Protein AF-A0A0S7ZRV9-F1 (afdb_monomer_lite)

pLDDT: mean 74.48, std 24.75, range [33.88, 98.19]

Structure (mmCIF, N/CA/C/O backbone):
data_AF-A0A0S7ZRV9-F1
#
_entry.id   AF-A0A0S7ZRV9-F1
#
loop_
_atom_site.group_PDB
_atom_site.id
_atom_site.type_symbol
_atom_site.label_atom_id
_atom_site.label_alt_id
_atom_site.label_comp_id
_atom_site.label_asym_id
_atom_site.label_entity_id
_atom_site.label_seq_id
_atom_site.pdbx_PDB_ins_code
_atom_site.Cartn_x
_atom_site.Cartn_y
_atom_site.Cartn_z
_atom_site.occupancy
_atom_site.B_iso_or_equiv
_atom_site.auth_seq_id
_atom_site.auth_comp_id
_atom_site.auth_asym_id
_atom_site.auth_atom_id
_atom_site.pdbx_PDB_model_num
ATOM 1 N N . MET A 1 1 ? -20.186 42.955 -4.703 1.00 52.03 1 MET A N 1
ATOM 2 C CA . MET A 1 1 ? -19.233 43.437 -5.734 1.00 52.03 1 MET A CA 1
ATOM 3 C C . MET A 1 1 ? -17.751 43.388 -5.324 1.00 52.03 1 MET A C 1
ATOM 5 O O . MET A 1 1 ? -16.922 43.747 -6.143 1.00 52.03 1 MET A O 1
ATOM 9 N N . LYS A 1 2 ? -17.371 42.916 -4.120 1.00 46.19 2 LYS A N 1
ATOM 10 C CA . LYS A 1 2 ? -15.950 42.789 -3.716 1.00 46.19 2 LYS A CA 1
ATOM 11 C C . LYS A 1 2 ? -15.337 41.399 -3.959 1.00 46.19 2 LYS A C 1
ATOM 13 O O . LYS A 1 2 ? -14.126 41.283 -4.020 1.00 46.19 2 LYS A O 1
ATOM 18 N N . THR A 1 3 ? -16.155 40.363 -4.140 1.00 49.53 3 THR A N 1
ATOM 19 C CA . THR A 1 3 ? -15.703 38.967 -4.288 1.00 49.53 3 THR A CA 1
ATOM 20 C C . THR A 1 3 ? -15.266 38.598 -5.708 1.00 49.53 3 THR A C 1
ATOM 22 O O . THR A 1 3 ? -14.414 37.737 -5.875 1.00 49.53 3 THR A O 1
ATOM 25 N N . ILE A 1 4 ? -15.788 39.277 -6.734 1.00 54.47 4 ILE A N 1
ATOM 26 C CA . ILE A 1 4 ? -15.462 38.981 -8.141 1.00 54.47 4 ILE A CA 1
ATOM 27 C C . ILE A 1 4 ? -14.050 39.478 -8.500 1.00 54.47 4 ILE A C 1
ATOM 29 O O . ILE A 1 4 ? -13.338 38.828 -9.259 1.00 54.47 4 ILE A O 1
ATOM 33 N N . ALA A 1 5 ? -13.604 40.587 -7.899 1.00 52.16 5 ALA A N 1
ATOM 34 C CA . ALA A 1 5 ? -12.278 41.151 -8.154 1.00 52.16 5 ALA A CA 1
ATOM 35 C C . ALA A 1 5 ? -11.137 40.246 -7.647 1.00 52.16 5 ALA A C 1
ATOM 37 O O . ALA A 1 5 ? -10.095 40.154 -8.290 1.00 52.16 5 ALA A O 1
ATOM 38 N N . THR A 1 6 ? -11.339 39.531 -6.536 1.00 54.72 6 THR A N 1
ATOM 39 C CA . THR A 1 6 ? -10.302 38.675 -5.938 1.00 54.72 6 THR A CA 1
ATOM 40 C C . THR A 1 6 ? -10.047 37.406 -6.755 1.00 54.72 6 THR A C 1
ATOM 42 O O . THR A 1 6 ? -8.908 36.958 -6.855 1.00 54.72 6 THR A O 1
ATOM 45 N N . VAL A 1 7 ? -11.081 36.853 -7.399 1.00 56.97 7 VAL A N 1
ATOM 46 C CA . VAL A 1 7 ? -10.963 35.625 -8.209 1.00 56.97 7 VAL A CA 1
ATOM 47 C C . VAL A 1 7 ? -10.154 35.870 -9.490 1.00 56.97 7 VAL A C 1
ATOM 49 O O . VAL A 1 7 ? -9.362 35.022 -9.891 1.00 56.97 7 VAL A O 1
ATOM 52 N N . ILE A 1 8 ? -10.272 37.058 -10.093 1.00 57.50 8 ILE A N 1
ATOM 53 C CA . ILE A 1 8 ? -9.551 37.411 -11.330 1.00 57.50 8 ILE A CA 1
ATOM 54 C C . ILE A 1 8 ? -8.044 37.593 -11.071 1.00 57.50 8 ILE A C 1
ATOM 56 O O . ILE A 1 8 ? -7.219 37.200 -11.898 1.00 57.50 8 ILE A O 1
ATOM 60 N N . ILE A 1 9 ? -7.664 38.126 -9.904 1.00 57.62 9 ILE A N 1
ATOM 61 C CA . ILE A 1 9 ? -6.253 38.347 -9.543 1.00 57.62 9 ILE A CA 1
ATOM 62 C C . ILE A 1 9 ? -5.525 37.015 -9.306 1.00 57.62 9 ILE A C 1
ATOM 64 O O . ILE A 1 9 ? -4.394 36.848 -9.759 1.00 57.62 9 ILE A O 1
ATOM 68 N N . ILE A 1 10 ? -6.182 36.037 -8.671 1.00 57.31 10 ILE A N 1
ATOM 69 C CA . ILE A 1 10 ? -5.584 34.715 -8.419 1.00 57.31 10 ILE A CA 1
ATOM 70 C C . ILE A 1 10 ? -5.408 33.936 -9.732 1.00 57.31 10 ILE A C 1
ATOM 72 O O . ILE A 1 10 ? -4.358 33.336 -9.955 1.00 57.31 10 ILE A O 1
ATOM 76 N N . PHE A 1 11 ? -6.383 34.011 -10.645 1.00 54.19 11 PHE A N 1
ATOM 77 C CA . PHE A 1 11 ? -6.298 33.324 -11.939 1.00 54.19 11 PHE A CA 1
ATOM 78 C C . PHE A 1 11 ? -5.207 33.911 -12.855 1.00 54.19 11 PHE A C 1
ATOM 80 O O . PHE A 1 11 ? -4.589 33.191 -13.636 1.00 54.19 11 PHE A O 1
ATOM 87 N N . SER A 1 12 ? -4.911 35.208 -12.714 1.00 55.19 12 SER A N 1
ATOM 88 C CA . SER A 1 12 ? -3.877 35.892 -13.504 1.00 55.19 12 SER A CA 1
ATOM 89 C C . SER A 1 12 ? -2.450 35.531 -13.065 1.00 55.19 12 SER A C 1
ATOM 91 O O . SER A 1 12 ? -1.543 35.506 -13.894 1.00 55.19 12 SER A O 1
ATOM 93 N N . LEU A 1 13 ? -2.239 35.199 -11.784 1.00 54.47 13 LEU A N 1
ATOM 94 C CA . LEU A 1 13 ? -0.933 34.768 -11.265 1.00 54.47 13 LEU A CA 1
ATOM 95 C C . LEU A 1 13 ? -0.570 33.333 -11.677 1.00 54.47 13 LEU A C 1
ATOM 97 O O . LEU A 1 13 ? 0.609 33.024 -11.843 1.00 54.47 13 LEU A O 1
ATOM 101 N N . PHE A 1 14 ? -1.564 32.470 -11.907 1.00 51.22 14 PHE A N 1
ATOM 102 C CA . PHE A 1 14 ? -1.329 31.075 -12.296 1.00 51.22 14 PHE A CA 1
ATOM 103 C C . PHE A 1 14 ? -0.835 30.930 -13.749 1.00 51.22 14 PHE A C 1
ATOM 105 O O . PHE A 1 14 ? -0.137 29.974 -14.079 1.00 51.22 14 PHE A O 1
ATOM 112 N N . LEU A 1 15 ? -1.123 31.908 -14.617 1.00 54.31 15 LEU A N 1
ATOM 113 C CA . LEU A 1 15 ? -0.713 31.879 -16.028 1.00 54.31 15 LEU A CA 1
ATOM 114 C C . LEU A 1 15 ? 0.761 32.258 -16.268 1.00 54.31 15 LEU A C 1
ATOM 116 O O . LEU A 1 15 ? 1.285 31.981 -17.344 1.00 54.31 15 LEU A O 1
ATOM 120 N N . ILE A 1 16 ? 1.459 32.838 -15.285 1.00 55.16 16 ILE A N 1
ATOM 121 C CA . ILE A 1 16 ? 2.864 33.265 -15.442 1.00 55.16 16 ILE A CA 1
ATOM 122 C C . ILE A 1 16 ? 3.842 32.085 -15.257 1.00 55.16 16 ILE A C 1
ATOM 124 O O . ILE A 1 16 ? 4.953 32.111 -15.784 1.00 55.16 16 ILE A O 1
ATOM 128 N N . PHE A 1 17 ? 3.428 31.001 -14.592 1.00 49.47 17 PHE A N 1
ATOM 129 C CA . PHE A 1 17 ? 4.297 29.843 -14.336 1.00 49.47 17 PHE A CA 1
ATOM 130 C C . PHE A 1 17 ? 4.449 28.868 -15.517 1.00 49.47 17 PHE A C 1
ATOM 132 O O . PHE A 1 17 ? 5.325 28.009 -15.481 1.00 49.47 17 PHE A O 1
ATOM 139 N N . LEU A 1 18 ? 3.667 29.009 -16.593 1.00 51.19 18 LEU A N 1
ATOM 140 C CA . LEU A 1 18 ? 3.705 28.080 -17.735 1.00 51.19 18 LEU A CA 1
ATOM 141 C C . LEU A 1 18 ? 4.692 28.471 -18.857 1.00 51.19 18 LEU A C 1
ATOM 143 O O . LEU A 1 18 ? 4.763 27.773 -19.865 1.00 51.19 18 LEU A O 1
ATOM 147 N N . VAL A 1 19 ? 5.477 29.547 -18.706 1.00 52.06 19 VAL A N 1
ATOM 148 C CA . VAL A 1 19 ? 6.325 30.096 -19.795 1.00 52.06 19 VAL A CA 1
ATOM 149 C C . VAL A 1 19 ? 7.838 29.882 -19.596 1.00 52.06 19 VAL A C 1
ATOM 151 O O . VAL A 1 19 ? 8.633 30.394 -20.376 1.00 52.06 19 VAL A O 1
ATOM 154 N N . SER A 1 20 ? 8.295 29.075 -18.630 1.00 48.84 20 SER A N 1
ATOM 155 C CA . SER A 1 20 ? 9.747 28.886 -18.422 1.00 48.84 20 SER A CA 1
ATOM 156 C C . SER A 1 20 ? 10.197 27.426 -18.360 1.00 48.84 20 SER A C 1
ATOM 158 O O . SER A 1 20 ? 10.690 26.946 -17.349 1.00 48.84 20 SER A O 1
ATOM 160 N N . CYS A 1 21 ? 10.064 26.727 -19.487 1.00 47.69 21 CYS A N 1
ATOM 161 C CA . CYS A 1 21 ? 10.873 25.546 -19.810 1.00 47.69 21 CYS A CA 1
ATOM 162 C C . CYS A 1 21 ? 11.282 25.611 -21.290 1.00 47.69 21 CYS A C 1
ATOM 164 O O . CYS A 1 21 ? 10.831 24.845 -22.141 1.00 47.69 21 CYS A O 1
ATOM 166 N N . GLY A 1 22 ? 12.118 26.603 -21.605 1.00 42.72 22 GLY A N 1
ATOM 167 C CA . GLY A 1 22 ? 12.747 26.789 -22.910 1.00 42.72 22 GLY A CA 1
ATOM 168 C C . GLY A 1 22 ? 14.201 26.307 -22.911 1.00 42.72 22 GLY A C 1
ATOM 169 O O . GLY A 1 22 ? 15.053 26.925 -22.288 1.00 42.72 22 GLY A O 1
ATOM 170 N N . LYS A 1 23 ? 14.444 25.201 -23.627 1.00 44.78 23 LYS A N 1
ATOM 171 C CA . LYS A 1 23 ? 15.682 24.760 -24.309 1.00 44.78 23 LYS A CA 1
ATOM 172 C C . LYS A 1 23 ? 16.965 25.594 -24.104 1.00 44.78 23 LYS A C 1
ATOM 174 O O . LYS A 1 23 ? 17.012 26.742 -24.531 1.00 44.78 23 LYS A O 1
ATOM 179 N N . ASN A 1 24 ? 18.076 24.912 -23.790 1.00 42.44 24 ASN A N 1
ATOM 180 C CA . ASN A 1 24 ? 19.285 25.033 -24.618 1.00 42.44 24 ASN A CA 1
ATOM 181 C C . ASN A 1 24 ? 20.212 23.805 -24.551 1.00 42.44 24 ASN A C 1
ATOM 183 O O . ASN A 1 24 ? 20.622 23.353 -23.488 1.00 42.44 24 ASN A O 1
ATOM 187 N N . LYS A 1 25 ? 20.520 23.281 -25.743 1.00 47.25 25 LYS A N 1
ATOM 188 C CA . LYS A 1 25 ? 21.575 22.309 -26.051 1.00 47.25 25 LYS A CA 1
ATOM 189 C C . LYS A 1 25 ? 22.782 23.068 -26.618 1.00 47.25 25 LYS A C 1
ATOM 191 O O . LYS A 1 25 ? 22.575 24.021 -27.362 1.00 47.25 25 LYS A O 1
ATOM 196 N N . LYS A 1 26 ? 23.963 22.461 -26.435 1.00 41.25 26 LYS A N 1
ATOM 197 C CA . LYS A 1 26 ? 25.247 22.588 -27.166 1.00 41.25 26 LYS A CA 1
ATOM 198 C C . LYS A 1 26 ? 26.352 23.396 -26.481 1.00 41.25 26 LYS A C 1
ATOM 200 O O . LYS A 1 26 ? 26.175 24.558 -26.149 1.00 41.25 26 LYS A O 1
ATOM 205 N N . GLY A 1 27 ? 27.521 22.756 -26.428 1.00 34.59 27 GLY A N 1
ATOM 206 C CA . GLY A 1 27 ? 28.831 23.358 -26.201 1.00 34.59 27 GLY A CA 1
ATOM 207 C C . GLY A 1 27 ? 29.885 22.279 -25.952 1.00 34.59 27 GLY A C 1
ATOM 208 O O . GLY A 1 27 ? 30.121 21.924 -24.808 1.00 34.59 27 GLY A O 1
ATOM 209 N N . VAL A 1 28 ? 30.435 21.716 -27.030 1.00 43.94 28 VAL A N 1
ATOM 210 C CA . VAL A 1 28 ? 31.609 20.824 -27.066 1.00 43.94 28 VAL A CA 1
ATOM 211 C C . VAL A 1 28 ? 32.844 21.687 -27.335 1.00 43.94 28 VAL A C 1
ATOM 213 O O . VAL A 1 28 ? 32.767 22.517 -28.232 1.00 43.94 28 VAL A O 1
ATOM 216 N N . GLU A 1 29 ? 33.939 21.443 -26.615 1.00 38.53 29 GLU A N 1
ATOM 217 C CA . GLU A 1 29 ? 35.357 21.670 -26.984 1.00 38.53 29 GLU A CA 1
ATOM 218 C C . GLU A 1 29 ? 36.170 20.931 -25.896 1.00 38.53 29 GLU A C 1
ATOM 220 O O . GLU A 1 29 ? 36.056 21.261 -24.721 1.00 38.53 29 GLU A O 1
ATOM 225 N N . GLU A 1 30 ? 36.659 19.704 -26.091 1.00 40.22 30 GLU A N 1
ATOM 226 C CA . GLU A 1 30 ? 37.811 19.217 -26.876 1.00 40.22 30 GLU A CA 1
ATOM 227 C C . GLU A 1 30 ? 39.191 19.720 -26.399 1.00 40.22 30 GLU A C 1
ATOM 229 O O . GLU A 1 30 ? 39.400 20.908 -26.168 1.00 40.22 30 GLU A O 1
ATOM 234 N N . THR A 1 31 ? 40.154 18.781 -26.389 1.00 35.12 31 THR A N 1
ATOM 235 C CA . THR A 1 31 ? 41.624 18.901 -26.204 1.00 35.12 31 THR A CA 1
ATOM 236 C C . THR A 1 31 ? 42.080 18.749 -24.736 1.00 35.12 31 THR A C 1
ATOM 238 O O . THR A 1 31 ? 41.690 19.515 -23.871 1.00 35.12 31 THR A O 1
ATOM 241 N N . THR A 1 32 ? 42.912 17.782 -24.316 1.00 35.66 32 THR A N 1
ATOM 242 C CA . THR A 1 32 ? 44.114 17.222 -24.962 1.00 35.66 32 THR A CA 1
ATOM 243 C C . THR A 1 32 ? 44.519 15.889 -24.296 1.00 35.66 32 THR A C 1
ATOM 245 O O . THR A 1 32 ? 44.475 15.771 -23.073 1.00 35.66 32 THR A O 1
ATOM 248 N N . ARG A 1 33 ? 44.949 14.907 -25.101 1.00 42.25 33 ARG A N 1
ATOM 249 C CA . ARG A 1 33 ? 45.618 13.637 -24.723 1.00 42.25 33 ARG A CA 1
ATOM 250 C C . ARG A 1 33 ? 47.145 13.867 -24.615 1.00 42.25 33 ARG A C 1
ATOM 252 O O . ARG A 1 33 ? 47.654 14.710 -25.352 1.00 42.25 33 ARG A O 1
ATOM 259 N N . PRO A 1 34 ? 47.880 13.156 -23.740 1.00 42.47 34 PRO A N 1
ATOM 260 C CA . PRO A 1 34 ? 48.724 12.023 -24.187 1.00 42.47 34 PRO A CA 1
ATOM 261 C C . PRO A 1 34 ? 48.565 10.805 -23.239 1.00 42.47 34 PRO A C 1
ATOM 263 O O . PRO A 1 34 ? 48.385 10.977 -22.041 1.00 42.47 34 PRO A O 1
ATOM 266 N N . GLU A 1 35 ? 48.321 9.576 -23.723 1.00 42.88 35 GLU A N 1
ATOM 267 C CA . GLU A 1 35 ? 49.312 8.475 -23.890 1.00 42.88 35 GLU A CA 1
ATOM 268 C C . GLU A 1 35 ? 50.367 8.407 -22.770 1.00 42.88 35 GLU A C 1
ATOM 270 O O . GLU A 1 35 ? 51.033 9.391 -22.498 1.00 42.88 35 GLU A O 1
ATOM 275 N N . GLU A 1 36 ? 50.606 7.290 -22.076 1.00 39.47 36 GLU A N 1
ATOM 276 C CA . GLU A 1 36 ? 50.596 5.885 -22.499 1.00 39.47 36 GLU A CA 1
ATOM 277 C C . GLU A 1 36 ? 50.7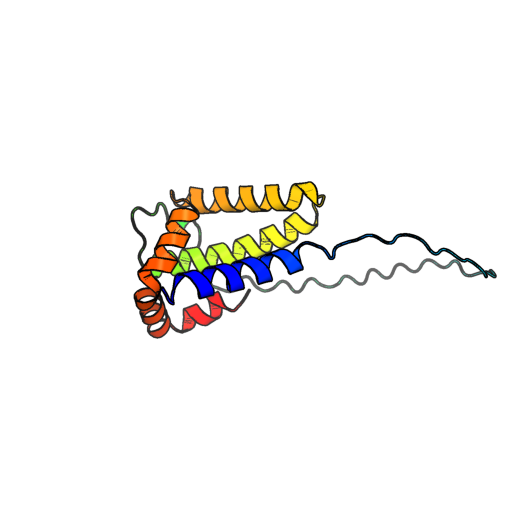85 4.967 -21.261 1.00 39.47 36 GLU A C 1
ATOM 279 O O . GLU A 1 36 ? 51.313 5.409 -20.243 1.00 39.47 36 GLU A O 1
ATOM 284 N N . LYS A 1 37 ? 50.505 3.667 -21.449 1.00 37.53 37 LYS A N 1
ATOM 285 C CA . LYS A 1 37 ? 51.074 2.487 -20.754 1.00 37.53 37 LYS A CA 1
ATOM 286 C C . LYS A 1 37 ? 50.545 2.073 -19.375 1.00 37.53 37 LYS A C 1
ATOM 288 O O . LYS A 1 37 ? 50.722 2.746 -18.371 1.00 37.53 37 LYS A O 1
ATOM 293 N N . GLY A 1 38 ? 50.062 0.829 -19.344 1.00 33.88 38 GLY A N 1
ATOM 294 C CA . GLY A 1 38 ? 49.977 0.018 -18.132 1.00 33.88 38 GLY A CA 1
ATOM 295 C C . GLY A 1 38 ? 48.814 -0.962 -18.150 1.00 33.88 38 GLY A C 1
ATOM 296 O O . GLY A 1 38 ? 47.863 -0.790 -17.402 1.00 33.88 38 GLY A O 1
ATOM 297 N N . ALA A 1 39 ? 48.867 -1.971 -19.020 1.00 42.19 39 ALA A N 1
ATOM 298 C CA . ALA A 1 39 ? 48.011 -3.137 -18.870 1.00 42.19 39 ALA A CA 1
ATOM 299 C C . ALA A 1 39 ? 48.530 -3.974 -17.695 1.00 42.19 39 ALA A C 1
ATOM 301 O O . ALA A 1 39 ? 49.610 -4.547 -17.800 1.00 42.19 39 ALA A O 1
ATOM 302 N N . GLU A 1 40 ? 47.751 -4.082 -16.624 1.00 38.28 40 GLU A N 1
ATOM 303 C CA . GLU A 1 40 ? 47.755 -5.273 -15.779 1.00 38.28 40 GLU A CA 1
ATOM 304 C C . GLU A 1 40 ? 46.352 -5.468 -15.200 1.00 38.28 40 GLU A C 1
ATOM 306 O O . GLU A 1 40 ? 45.850 -4.668 -14.412 1.00 38.28 40 GLU A O 1
ATOM 311 N N . LEU A 1 41 ? 45.688 -6.524 -15.676 1.00 46.03 41 LEU A N 1
ATOM 312 C CA . LEU A 1 41 ? 44.486 -7.059 -15.063 1.00 46.03 41 LEU A CA 1
ATOM 313 C C . LEU A 1 41 ? 44.850 -7.549 -13.660 1.00 46.03 41 LEU A C 1
ATOM 315 O O . LEU A 1 41 ? 45.561 -8.539 -13.507 1.00 46.03 41 LEU A O 1
ATOM 319 N N . THR A 1 42 ? 44.282 -6.929 -12.636 1.00 35.66 42 THR A N 1
ATOM 320 C CA . THR A 1 42 ? 44.022 -7.632 -11.381 1.00 35.66 42 THR A CA 1
ATOM 321 C C . THR A 1 42 ? 42.584 -7.358 -10.985 1.00 35.66 42 THR A C 1
ATOM 323 O O . THR A 1 42 ? 42.262 -6.386 -10.306 1.00 35.66 42 THR A O 1
ATOM 326 N N . THR A 1 43 ? 41.705 -8.229 -11.474 1.00 41.25 43 THR A N 1
ATOM 327 C CA . THR A 1 43 ? 40.342 -8.403 -10.985 1.00 41.25 43 THR A CA 1
ATOM 328 C C . THR A 1 43 ? 40.423 -8.772 -9.506 1.00 41.25 43 THR A C 1
ATOM 330 O O . THR A 1 43 ? 40.664 -9.925 -9.157 1.00 41.25 43 THR A O 1
ATOM 333 N N . LYS A 1 44 ? 40.271 -7.788 -8.620 1.00 39.56 44 LYS A N 1
ATOM 334 C CA . LYS A 1 44 ? 39.783 -8.046 -7.269 1.00 39.56 44 LYS A CA 1
ATOM 335 C C . LYS A 1 44 ? 38.269 -7.944 -7.339 1.00 39.56 44 LYS A C 1
ATOM 337 O O . LYS A 1 44 ? 37.718 -6.849 -7.344 1.00 39.56 44 LYS A O 1
ATOM 342 N N . GLU A 1 45 ? 37.627 -9.102 -7.451 1.00 43.88 45 GLU A N 1
ATOM 343 C CA . GLU A 1 45 ? 36.258 -9.280 -6.981 1.00 43.88 45 GLU A CA 1
ATOM 344 C C . GLU A 1 45 ? 36.257 -8.956 -5.486 1.00 43.88 45 GLU A C 1
ATOM 346 O O . GLU A 1 45 ? 36.546 -9.795 -4.636 1.00 43.88 45 GLU A O 1
ATOM 351 N N . GLU A 1 46 ? 35.991 -7.695 -5.163 1.00 35.03 46 GLU A N 1
ATOM 352 C CA . GLU A 1 46 ? 35.433 -7.351 -3.870 1.00 35.03 46 GLU A CA 1
ATOM 353 C C . GLU A 1 46 ? 33.979 -7.814 -3.926 1.00 35.03 46 GLU A C 1
ATOM 355 O O . GLU A 1 46 ? 33.084 -7.122 -4.412 1.00 35.03 46 GLU A O 1
ATOM 360 N N . VAL A 1 47 ? 33.784 -9.071 -3.525 1.00 39.12 47 VAL A N 1
ATOM 361 C CA . VAL A 1 47 ? 32.488 -9.591 -3.114 1.00 39.12 47 VAL A CA 1
ATOM 362 C C . VAL A 1 47 ? 32.052 -8.690 -1.968 1.00 39.12 47 VAL A C 1
ATOM 364 O O . VAL A 1 47 ? 32.478 -8.872 -0.830 1.00 39.12 47 VAL A O 1
ATOM 367 N N . VAL A 1 48 ? 31.260 -7.667 -2.293 1.00 39.56 48 VAL A N 1
ATOM 368 C CA . VAL A 1 48 ? 30.434 -6.973 -1.314 1.00 39.56 48 VAL A CA 1
ATOM 369 C C . VAL A 1 48 ? 29.484 -8.044 -0.819 1.00 39.56 48 VAL A C 1
ATOM 371 O O . VAL A 1 48 ? 28.507 -8.392 -1.483 1.00 39.56 48 VAL A O 1
ATOM 374 N N . GLU A 1 49 ? 29.896 -8.651 0.288 1.00 36.56 49 GLU A N 1
ATOM 375 C CA . GLU A 1 49 ? 29.130 -9.556 1.114 1.00 36.56 49 GLU A CA 1
ATOM 376 C C . GLU A 1 49 ? 27.810 -8.839 1.360 1.00 36.56 49 GLU A C 1
ATOM 378 O O . GLU A 1 49 ? 27.738 -7.849 2.089 1.00 36.56 49 GLU A O 1
ATOM 383 N N . GLY A 1 50 ? 26.800 -9.246 0.589 1.00 36.19 50 GLY A N 1
ATOM 384 C CA . GLY A 1 50 ? 25.452 -8.759 0.742 1.00 36.19 50 GLY A CA 1
ATOM 385 C C . GLY A 1 50 ? 25.092 -9.062 2.174 1.00 36.19 50 GLY A C 1
ATOM 386 O O . GLY A 1 50 ? 24.921 -10.227 2.526 1.00 36.19 50 GLY A O 1
ATOM 387 N N . GLU A 1 51 ? 25.062 -8.012 2.987 1.00 34.75 51 GLU A N 1
ATOM 388 C CA . GLU A 1 51 ? 24.488 -8.028 4.311 1.00 34.75 51 GLU A CA 1
ATOM 389 C C . GLU A 1 51 ? 23.084 -8.590 4.119 1.00 34.75 51 GLU A C 1
ATOM 391 O O . GLU A 1 51 ? 22.169 -7.918 3.633 1.00 34.75 51 GLU A O 1
ATOM 396 N N . SER A 1 52 ? 22.955 -9.893 4.368 1.00 39.22 52 SER A N 1
ATOM 397 C CA . SER A 1 52 ? 21.687 -10.575 4.435 1.00 39.22 52 SER A CA 1
ATOM 398 C C . SER A 1 52 ? 21.019 -9.967 5.649 1.00 39.22 52 SER A C 1
ATOM 400 O O . SER A 1 52 ? 21.236 -10.412 6.777 1.00 39.22 52 SER A O 1
ATOM 402 N N . VAL A 1 53 ? 20.287 -8.878 5.409 1.00 40.28 53 VAL A N 1
ATOM 403 C CA . VAL A 1 53 ? 19.326 -8.327 6.347 1.00 40.28 53 VAL A CA 1
ATOM 404 C C . VAL A 1 53 ? 18.490 -9.521 6.754 1.00 40.28 53 VAL A C 1
ATOM 406 O O . VAL A 1 53 ? 17.774 -10.092 5.929 1.00 40.28 53 VAL A O 1
ATOM 409 N N . SER A 1 54 ? 18.707 -9.971 7.988 1.00 39.28 54 SER A N 1
ATOM 410 C CA . SER A 1 54 ? 18.023 -11.124 8.535 1.00 39.28 54 SER A CA 1
ATOM 411 C C . SER A 1 54 ? 16.536 -10.917 8.300 1.00 39.28 54 SER A C 1
ATOM 413 O O . SER A 1 54 ? 16.014 -9.853 8.640 1.00 39.28 54 SER A O 1
ATOM 415 N N . GLU A 1 55 ? 15.864 -11.910 7.719 1.00 44.72 55 GLU A N 1
ATOM 416 C CA . GLU A 1 55 ? 14.408 -12.033 7.747 1.00 44.72 55 GLU A CA 1
ATOM 417 C C . GLU A 1 55 ? 13.963 -12.186 9.210 1.00 44.72 55 GLU A C 1
ATOM 419 O O . GLU A 1 55 ? 13.567 -13.259 9.653 1.00 44.72 55 GLU A O 1
ATOM 424 N N . SER A 1 56 ? 14.091 -11.129 10.008 1.00 40.66 56 SER A N 1
ATOM 425 C CA . SER A 1 56 ? 13.591 -11.098 11.367 1.00 40.66 56 SER A CA 1
ATOM 426 C C . SER A 1 56 ? 12.143 -10.611 11.350 1.00 40.66 56 SER A C 1
ATOM 428 O O . SER A 1 56 ? 11.827 -9.435 11.184 1.00 40.66 56 SER A O 1
ATOM 430 N N . GLU A 1 57 ? 11.258 -11.597 11.498 1.00 49.94 57 GLU A N 1
ATOM 431 C CA . GLU A 1 57 ? 10.264 -11.613 12.581 1.00 49.94 57 GLU A CA 1
ATOM 432 C C . GLU A 1 57 ? 9.170 -10.538 12.586 1.00 49.94 57 GLU A C 1
ATOM 434 O O . GLU A 1 57 ? 8.685 -10.135 13.639 1.00 49.94 57 GLU A O 1
ATOM 439 N N . THR A 1 58 ? 8.685 -10.122 11.423 1.00 46.38 58 THR A N 1
ATOM 440 C CA . THR A 1 58 ? 7.359 -9.483 11.333 1.00 46.38 58 THR A CA 1
ATOM 441 C C . THR A 1 58 ? 6.518 -10.265 10.329 1.00 46.38 58 THR A C 1
ATOM 443 O O . THR A 1 58 ? 6.374 -9.921 9.159 1.00 46.38 58 THR A O 1
ATOM 446 N N . GLY A 1 59 ? 6.098 -11.448 10.790 1.00 55.03 59 GLY A N 1
ATOM 447 C CA . GLY A 1 59 ? 5.522 -12.545 10.012 1.00 55.03 59 GLY A CA 1
ATOM 448 C C . GLY A 1 59 ? 4.063 -12.346 9.626 1.00 55.03 59 GLY A C 1
ATOM 449 O O . GLY A 1 59 ? 3.222 -13.133 10.038 1.00 55.03 59 GLY A O 1
ATOM 450 N N . TYR A 1 60 ? 3.775 -11.319 8.835 1.00 62.12 60 TYR A N 1
ATOM 451 C CA . TYR A 1 60 ? 2.520 -11.270 8.094 1.00 62.12 60 TYR A CA 1
ATOM 452 C C . TYR A 1 60 ? 2.752 -11.905 6.725 1.00 62.12 60 TYR A C 1
ATOM 454 O O . TYR A 1 60 ? 3.679 -11.507 6.015 1.00 62.12 60 TYR A O 1
ATOM 462 N N . ASN A 1 61 ? 1.936 -12.891 6.363 1.00 68.94 61 ASN A N 1
ATOM 463 C CA . ASN A 1 61 ? 1.838 -13.396 4.999 1.00 68.94 61 ASN A CA 1
ATOM 464 C C . ASN A 1 61 ? 0.467 -13.058 4.410 1.00 68.94 61 ASN A C 1
ATOM 466 O O . ASN A 1 61 ? -0.492 -12.758 5.122 1.00 68.94 61 ASN A O 1
ATOM 470 N N . VAL A 1 62 ? 0.373 -13.103 3.082 1.00 67.81 62 VAL A N 1
ATOM 471 C CA . VAL A 1 62 ? -0.877 -12.830 2.355 1.00 67.81 62 VAL A CA 1
ATOM 472 C C . VAL A 1 62 ? -1.975 -13.810 2.787 1.00 67.81 62 VAL A C 1
ATOM 474 O O . VAL A 1 62 ? -3.141 -13.433 2.909 1.00 67.81 62 VAL A O 1
ATOM 477 N N . GLU A 1 63 ? -1.591 -15.051 3.084 1.00 73.88 63 GLU A N 1
ATOM 478 C CA . GLU A 1 63 ? -2.471 -16.122 3.546 1.00 73.88 63 GLU A CA 1
ATOM 479 C C . GLU A 1 63 ? -3.104 -15.842 4.916 1.00 73.88 63 GLU A C 1
ATOM 481 O O . GLU A 1 63 ? -4.200 -16.336 5.179 1.00 73.88 63 GLU A O 1
ATOM 486 N N . ASP A 1 64 ? -2.453 -15.040 5.763 1.00 80.88 64 ASP A N 1
ATOM 487 C CA . ASP A 1 64 ? -2.926 -14.751 7.121 1.00 80.88 64 ASP A CA 1
ATOM 488 C C . ASP A 1 64 ? -4.062 -13.711 7.128 1.00 80.88 64 ASP A C 1
ATOM 490 O O . ASP A 1 64 ? -4.911 -13.722 8.017 1.00 80.88 64 ASP A O 1
ATOM 494 N N . ILE A 1 65 ? -4.105 -12.833 6.118 1.00 87.44 65 ILE A N 1
ATOM 495 C CA . ILE A 1 65 ? -5.123 -11.777 5.983 1.00 87.44 65 ILE A CA 1
ATOM 496 C C . ILE A 1 65 ? -6.337 -12.281 5.191 1.00 87.44 65 ILE A C 1
ATOM 498 O O . ILE A 1 65 ? -7.480 -11.993 5.547 1.00 87.44 65 ILE A O 1
ATOM 502 N N . GLY A 1 66 ? -6.101 -13.041 4.116 1.00 89.50 66 GLY A N 1
ATOM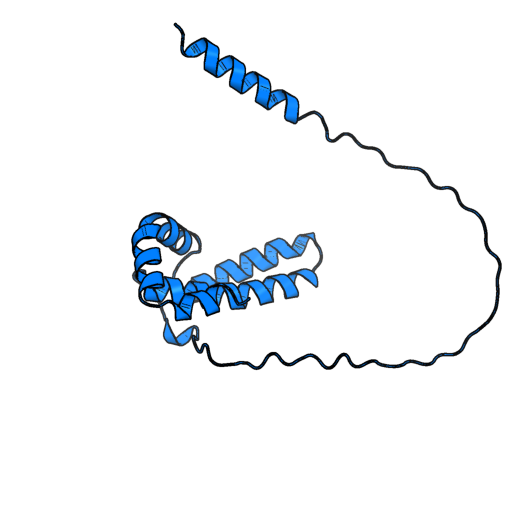 503 C CA . GLY A 1 66 ? -7.162 -13.551 3.247 1.00 89.50 66 GLY A CA 1
ATOM 504 C C . GLY A 1 66 ? -7.941 -12.455 2.503 1.00 89.50 66 GLY A C 1
ATOM 505 O O . GLY A 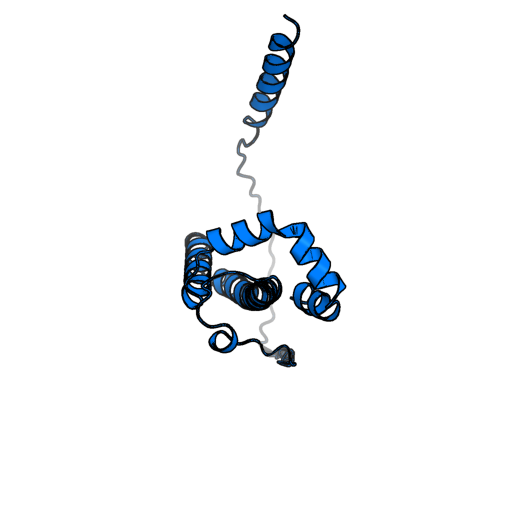1 66 ? -7.442 -11.360 2.247 1.00 89.50 66 GLY A O 1
ATOM 506 N N . THR A 1 67 ? -9.176 -12.766 2.100 1.00 94.44 67 THR A N 1
ATOM 507 C CA . THR A 1 67 ? -10.058 -11.805 1.417 1.00 94.44 67 THR A CA 1
ATOM 508 C C . THR A 1 67 ? -10.650 -10.806 2.409 1.00 94.44 67 THR A C 1
ATOM 510 O O . THR A 1 67 ? -11.223 -11.192 3.425 1.00 94.44 67 THR A O 1
ATOM 513 N N . ILE A 1 68 ? -10.569 -9.518 2.082 1.00 95.19 68 ILE A N 1
ATOM 514 C CA . ILE A 1 68 ? -11.050 -8.425 2.924 1.00 95.19 68 ILE A CA 1
ATOM 515 C C . ILE A 1 68 ? -12.465 -8.043 2.486 1.00 95.19 68 ILE A C 1
ATOM 517 O O . ILE A 1 68 ? -12.660 -7.382 1.471 1.00 95.19 68 ILE A O 1
ATOM 521 N N . GLU A 1 69 ? -13.467 -8.417 3.281 1.00 93.75 69 GLU A N 1
ATOM 522 C CA . GLU A 1 69 ? -14.844 -7.931 3.089 1.00 93.75 69 GLU A CA 1
ATOM 523 C C . GLU A 1 69 ? -15.027 -6.501 3.621 1.00 93.75 69 GLU A C 1
ATOM 525 O O . GLU A 1 69 ? -15.825 -5.722 3.098 1.00 93.75 69 GLU A O 1
ATOM 530 N N . ARG A 1 70 ? -14.294 -6.153 4.686 1.00 94.38 70 ARG A N 1
ATOM 531 C CA . ARG A 1 70 ? -14.302 -4.829 5.310 1.00 94.38 70 ARG A CA 1
ATOM 532 C C . ARG A 1 70 ? -12.980 -4.566 6.021 1.00 94.38 70 ARG A C 1
ATOM 534 O O . ARG A 1 70 ? -12.488 -5.418 6.754 1.00 94.38 70 ARG A O 1
ATOM 541 N N . PHE A 1 71 ? -12.461 -3.352 5.871 1.00 96.50 71 PHE A N 1
ATOM 542 C CA . PHE A 1 71 ? -11.297 -2.908 6.627 1.00 96.50 71 PHE A CA 1
ATOM 543 C C . PHE A 1 71 ? -11.604 -2.688 8.113 1.00 96.50 71 PHE A C 1
ATOM 545 O O . PHE A 1 71 ? -12.613 -2.080 8.484 1.00 96.50 71 PHE A O 1
ATOM 552 N N . THR A 1 72 ? -10.669 -3.143 8.940 1.00 96.50 72 THR A N 1
ATOM 553 C CA . THR A 1 72 ? -10.463 -2.716 10.328 1.00 96.50 72 THR A CA 1
ATOM 554 C C . THR A 1 72 ? -9.099 -2.020 10.423 1.00 96.50 72 THR A C 1
ATOM 556 O O . THR A 1 72 ? -8.269 -2.219 9.527 1.00 96.50 72 THR A O 1
ATOM 559 N N . PRO A 1 73 ? -8.816 -1.253 11.494 1.00 97.38 73 PRO A N 1
ATOM 560 C CA . PRO A 1 73 ? -7.503 -0.631 11.671 1.00 97.38 73 PRO A CA 1
ATOM 561 C C . PRO A 1 73 ? -6.368 -1.657 11.655 1.00 97.38 73 PRO A C 1
ATOM 563 O O . PRO A 1 73 ? -5.348 -1.444 11.008 1.00 97.38 73 PRO A O 1
ATOM 566 N N . GLU A 1 74 ? -6.587 -2.805 12.296 1.00 95.56 74 GLU A N 1
ATOM 567 C CA . GLU A 1 74 ? -5.638 -3.915 12.335 1.00 95.56 74 GLU A CA 1
ATOM 568 C C . GLU A 1 74 ? -5.341 -4.463 10.934 1.00 95.56 74 GLU A C 1
ATOM 570 O O . GLU A 1 74 ? -4.183 -4.473 10.519 1.00 95.56 74 GLU A O 1
ATOM 575 N N . ILE A 1 75 ? -6.376 -4.844 10.173 1.00 95.88 75 ILE A N 1
ATOM 576 C CA . ILE A 1 75 ? -6.213 -5.360 8.804 1.00 95.88 75 ILE A CA 1
ATOM 577 C C . ILE A 1 75 ? -5.518 -4.317 7.930 1.00 95.88 75 ILE A C 1
ATOM 579 O O . ILE A 1 75 ? -4.590 -4.639 7.190 1.00 95.88 75 ILE A O 1
ATOM 583 N N . PHE A 1 76 ? -5.933 -3.053 8.027 1.00 97.19 76 PHE A N 1
ATOM 584 C CA . PHE A 1 76 ? -5.334 -1.977 7.251 1.00 97.19 76 PHE A CA 1
ATOM 585 C C . PHE A 1 76 ? -3.840 -1.817 7.554 1.00 97.19 76 PHE A C 1
ATOM 587 O O . PHE A 1 76 ? -3.036 -1.705 6.627 1.00 97.19 76 PHE A O 1
ATOM 594 N N . VAL A 1 77 ? -3.444 -1.834 8.829 1.00 95.50 77 VAL A N 1
ATOM 595 C CA . VAL A 1 77 ? -2.035 -1.714 9.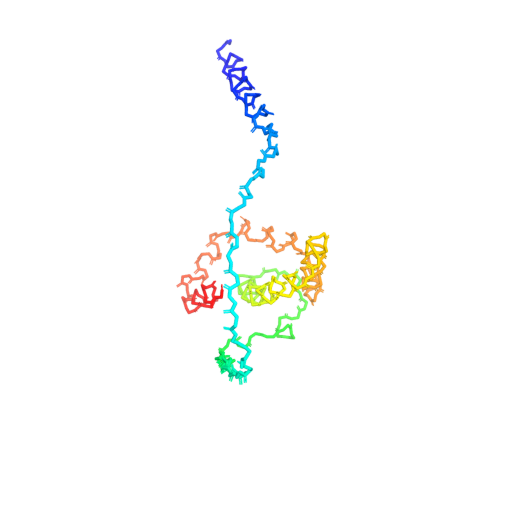222 1.00 95.50 77 VAL A CA 1
ATOM 596 C C . VAL A 1 77 ? -1.225 -2.923 8.752 1.00 95.50 77 VAL A C 1
ATOM 598 O O . VAL A 1 77 ? -0.136 -2.730 8.212 1.00 95.50 77 VAL A O 1
ATOM 601 N N . GLN A 1 78 ? -1.756 -4.144 8.856 1.00 94.38 78 GLN A N 1
ATOM 602 C CA . GLN A 1 78 ? -1.087 -5.344 8.335 1.00 94.38 78 GLN A CA 1
ATOM 603 C C . GLN A 1 78 ? -0.870 -5.263 6.816 1.00 94.38 78 GLN A C 1
ATOM 605 O O . GLN A 1 78 ? 0.252 -5.445 6.337 1.00 94.38 78 GLN A O 1
ATOM 610 N N . VAL A 1 79 ? -1.911 -4.894 6.057 1.00 95.62 79 VAL A N 1
ATOM 611 C CA . VAL A 1 79 ? -1.810 -4.664 4.606 1.00 95.62 79 VAL A CA 1
ATOM 612 C C . VAL A 1 79 ? -0.805 -3.556 4.298 1.00 95.62 79 VAL A C 1
ATOM 614 O O . VAL A 1 79 ? -0.018 -3.694 3.367 1.00 95.62 79 VAL A O 1
ATOM 617 N N . THR A 1 80 ? -0.771 -2.483 5.092 1.00 95.75 80 THR A N 1
ATOM 618 C CA . THR A 1 80 ? 0.181 -1.374 4.919 1.00 95.75 80 THR A CA 1
ATOM 619 C C . THR A 1 80 ? 1.625 -1.840 5.101 1.00 95.75 80 THR A C 1
ATOM 621 O O . THR A 1 80 ? 2.490 -1.499 4.295 1.00 95.75 80 THR A O 1
ATOM 624 N N . ILE A 1 81 ? 1.902 -2.629 6.143 1.00 92.75 81 ILE A N 1
ATOM 625 C CA . ILE A 1 81 ? 3.239 -3.171 6.419 1.00 92.75 81 ILE A CA 1
ATOM 626 C C . ILE A 1 81 ? 3.692 -4.071 5.262 1.00 92.75 81 ILE A C 1
ATOM 628 O O . ILE A 1 81 ? 4.792 -3.890 4.732 1.00 92.75 81 ILE A O 1
ATOM 632 N N . LEU A 1 82 ? 2.820 -4.977 4.809 1.00 93.50 82 LEU A N 1
ATOM 633 C CA . LEU A 1 82 ? 3.077 -5.829 3.646 1.00 93.50 82 LEU A CA 1
ATOM 634 C C . LEU A 1 82 ? 3.316 -5.012 2.374 1.00 93.50 82 LEU A C 1
ATOM 636 O O . LEU A 1 82 ? 4.295 -5.241 1.662 1.00 93.50 82 LEU A O 1
ATOM 640 N N . TYR A 1 83 ? 2.464 -4.021 2.113 1.00 95.00 83 TYR A N 1
ATOM 641 C CA . TYR A 1 83 ? 2.564 -3.161 0.940 1.00 95.00 83 TYR A CA 1
ATOM 642 C C . TYR A 1 83 ? 3.889 -2.403 0.915 1.00 95.00 83 TYR A C 1
ATOM 644 O O . TYR A 1 83 ? 4.554 -2.348 -0.117 1.00 95.00 83 TYR A O 1
ATOM 652 N N . LYS A 1 84 ? 4.329 -1.852 2.051 1.00 92.88 84 LYS A N 1
ATOM 653 C CA . LYS A 1 84 ? 5.634 -1.185 2.156 1.00 92.88 84 LYS A CA 1
ATOM 654 C C . LYS A 1 84 ? 6.792 -2.134 1.842 1.00 92.88 84 LYS A C 1
ATOM 656 O O . LYS A 1 84 ? 7.705 -1.761 1.107 1.00 92.88 84 LYS A O 1
ATOM 661 N N . LYS A 1 85 ? 6.747 -3.363 2.358 1.00 90.56 85 LYS A N 1
ATOM 662 C CA . LYS A 1 85 ? 7.774 -4.380 2.097 1.00 90.56 85 LYS A CA 1
ATOM 663 C C . LYS A 1 85 ? 7.842 -4.747 0.613 1.00 90.56 85 LYS A C 1
ATOM 665 O O . LYS A 1 85 ? 8.930 -4.776 0.040 1.00 90.56 85 LYS A O 1
ATOM 670 N N . GLU A 1 86 ? 6.696 -5.005 -0.011 1.00 94.00 86 GLU A N 1
ATOM 671 C CA . GLU A 1 86 ? 6.624 -5.409 -1.417 1.00 94.00 86 GLU A CA 1
ATOM 672 C C . GLU A 1 86 ? 6.914 -4.249 -2.380 1.00 94.00 86 GLU A C 1
ATOM 674 O O . GLU A 1 86 ? 7.717 -4.400 -3.299 1.00 94.00 86 GLU A O 1
ATOM 679 N N . SER A 1 87 ? 6.370 -3.055 -2.134 1.00 94.50 87 SER A N 1
ATOM 680 C CA . SER A 1 87 ? 6.628 -1.874 -2.973 1.00 94.50 87 SER A CA 1
ATOM 681 C C . SER A 1 87 ? 8.110 -1.501 -3.029 1.00 94.50 87 SER A C 1
ATOM 683 O O . SER A 1 87 ? 8.618 -1.182 -4.104 1.00 94.50 87 SER A O 1
ATOM 685 N N . SER A 1 88 ? 8.846 -1.640 -1.923 1.00 92.12 88 SER A N 1
ATOM 686 C CA . SER A 1 88 ? 10.303 -1.473 -1.913 1.00 92.12 88 SER A CA 1
ATOM 687 C C . SER A 1 88 ? 11.029 -2.471 -2.824 1.00 92.12 88 SER A C 1
ATOM 689 O O . SER A 1 88 ? 12.032 -2.108 -3.445 1.00 92.12 88 SER A O 1
ATOM 691 N N . LYS A 1 89 ? 10.537 -3.713 -2.952 1.00 94.38 89 LYS A N 1
ATOM 692 C CA . LYS A 1 89 ? 11.076 -4.687 -3.918 1.00 94.38 89 LYS A CA 1
ATOM 693 C C . LYS A 1 89 ? 10.762 -4.252 -5.345 1.00 94.38 89 LYS A C 1
ATOM 695 O O . LYS A 1 89 ? 11.676 -4.170 -6.161 1.00 94.38 89 LYS A O 1
ATOM 700 N N . TRP A 1 90 ? 9.513 -3.877 -5.623 1.00 96.56 90 TRP A N 1
ATOM 701 C CA . TRP A 1 90 ? 9.101 -3.491 -6.973 1.00 96.56 90 TRP A CA 1
ATOM 702 C C . TRP A 1 90 ? 9.831 -2.248 -7.475 1.00 96.56 90 TRP A C 1
ATOM 704 O O . TRP A 1 90 ? 10.180 -2.182 -8.649 1.00 96.56 90 TRP A O 1
ATOM 714 N N . ILE A 1 91 ? 10.103 -1.275 -6.600 1.00 96.12 91 ILE A N 1
ATOM 715 C CA . ILE A 1 91 ? 10.893 -0.088 -6.947 1.00 96.12 91 ILE A CA 1
ATOM 716 C C . ILE A 1 91 ? 12.304 -0.505 -7.378 1.00 96.12 91 ILE A C 1
ATOM 718 O O . ILE A 1 91 ? 12.766 -0.078 -8.438 1.00 96.12 91 ILE A O 1
ATOM 722 N N . LYS A 1 92 ? 12.967 -1.383 -6.613 1.00 96.12 92 LYS A N 1
ATOM 723 C CA . LYS A 1 92 ? 14.305 -1.897 -6.954 1.00 96.12 92 LYS A CA 1
ATOM 724 C C . LYS A 1 92 ? 14.298 -2.657 -8.282 1.00 96.12 92 LYS A C 1
ATOM 726 O O . LYS A 1 92 ? 15.142 -2.399 -9.133 1.00 96.12 92 LYS A O 1
ATOM 731 N N . GLU A 1 93 ? 13.329 -3.547 -8.475 1.00 96.31 93 GLU A N 1
ATOM 732 C CA . GLU A 1 93 ? 13.175 -4.339 -9.702 1.00 96.31 93 GLU A CA 1
ATOM 733 C C . GLU A 1 93 ? 12.866 -3.461 -10.919 1.00 96.31 93 GLU A C 1
ATOM 735 O O . GLU A 1 93 ? 13.444 -3.655 -11.986 1.00 96.31 93 GLU A O 1
ATOM 740 N N . SER A 1 94 ? 12.016 -2.442 -10.755 1.00 97.38 94 SER A N 1
ATOM 741 C CA . SER A 1 94 ? 11.680 -1.503 -11.828 1.00 97.38 94 SER A CA 1
ATOM 742 C C . SER A 1 94 ? 12.898 -0.716 -12.315 1.00 97.38 94 SER A C 1
ATOM 744 O O . SER A 1 94 ? 12.996 -0.425 -13.503 1.00 97.38 94 SER A O 1
ATOM 746 N N . GLY A 1 9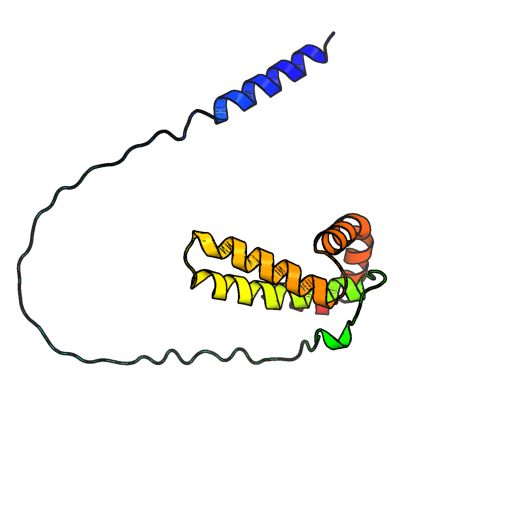5 ? 13.874 -0.447 -11.441 1.00 96.62 95 GLY A N 1
ATOM 747 C CA . GLY A 1 95 ? 15.128 0.216 -11.806 1.00 96.62 95 GLY A CA 1
ATOM 748 C C . GLY A 1 95 ? 15.997 -0.578 -12.790 1.00 96.62 95 GLY A C 1
ATOM 749 O O . GLY A 1 95 ? 16.873 0.004 -13.427 1.00 96.62 95 GLY A O 1
ATOM 750 N N . LEU A 1 96 ? 15.742 -1.881 -12.948 1.00 97.12 96 LEU A N 1
ATOM 751 C CA . LEU A 1 96 ? 16.414 -2.749 -13.922 1.00 97.12 96 LEU A CA 1
ATOM 752 C C . LEU A 1 96 ? 15.738 -2.728 -15.304 1.00 97.12 96 LEU A C 1
ATOM 754 O O . LEU A 1 96 ? 16.285 -3.266 -16.266 1.00 97.12 96 LEU A O 1
ATOM 758 N N . LEU A 1 97 ? 14.550 -2.126 -15.405 1.00 96.81 97 LEU A N 1
ATOM 759 C CA . LEU A 1 97 ? 13.760 -2.048 -16.630 1.00 96.81 97 LEU A CA 1
ATOM 760 C C . LEU A 1 97 ? 14.019 -0.728 -17.380 1.00 96.81 97 LEU A C 1
ATOM 762 O O . LEU A 1 97 ? 14.394 0.279 -16.763 1.00 96.81 97 LEU A O 1
ATOM 766 N N . PRO A 1 98 ? 13.771 -0.681 -18.705 1.00 98.19 98 PRO A N 1
ATOM 767 C CA . PRO A 1 98 ? 13.797 0.570 -19.454 1.00 98.19 98 PRO A CA 1
ATOM 768 C C . PRO A 1 98 ? 12.827 1.602 -18.863 1.00 98.19 98 PRO A C 1
ATOM 770 O O . PRO A 1 98 ? 11.760 1.253 -18.359 1.00 98.19 98 PRO A O 1
ATOM 773 N N . ALA A 1 99 ? 13.189 2.886 -18.946 1.00 95.81 99 ALA A N 1
ATOM 774 C CA . ALA A 1 99 ? 12.464 3.979 -18.289 1.00 95.81 99 ALA A CA 1
ATOM 775 C C . ALA A 1 99 ? 10.967 4.043 -18.649 1.00 95.81 99 ALA A C 1
ATOM 777 O O . ALA A 1 99 ? 10.144 4.408 -17.814 1.00 95.81 99 ALA A O 1
ATOM 778 N N . ASP A 1 100 ? 10.593 3.673 -19.876 1.00 96.69 100 ASP A N 1
ATOM 779 C CA . ASP A 1 100 ? 9.198 3.663 -20.315 1.00 96.69 100 ASP A CA 1
ATOM 780 C C . ASP A 1 100 ? 8.389 2.475 -19.756 1.00 96.69 100 ASP A C 1
ATOM 782 O O . ASP A 1 100 ? 7.158 2.500 -19.804 1.00 96.69 100 ASP A O 1
ATOM 786 N N . GLU A 1 101 ? 9.050 1.454 -19.203 1.00 97.50 101 GLU A N 1
ATOM 787 C CA . GLU A 1 101 ? 8.416 0.261 -18.631 1.00 97.50 101 GLU A CA 1
ATOM 788 C C . GLU A 1 101 ? 8.251 0.323 -17.110 1.00 97.50 101 GLU A C 1
ATOM 790 O O . GLU A 1 101 ? 7.359 -0.338 -16.577 1.00 97.50 101 GLU A O 1
ATOM 795 N N . GLN A 1 102 ? 9.062 1.126 -16.412 1.00 97.62 102 GLN A N 1
ATOM 796 C CA . GLN A 1 102 ? 9.122 1.144 -14.942 1.00 97.62 102 GLN A CA 1
ATOM 797 C C . GLN A 1 102 ? 7.754 1.424 -14.312 1.00 97.62 102 GLN A C 1
ATOM 799 O O . GLN A 1 102 ? 7.275 0.656 -13.479 1.00 97.62 102 GLN A O 1
ATOM 804 N N . ASN A 1 103 ? 7.065 2.468 -14.782 1.00 97.19 103 ASN A N 1
ATOM 805 C CA . ASN A 1 103 ? 5.737 2.817 -14.272 1.00 97.19 103 ASN A CA 1
ATOM 806 C C . ASN A 1 103 ? 4.708 1.718 -14.563 1.00 97.19 103 ASN A C 1
ATOM 808 O O . ASN A 1 103 ? 3.919 1.365 -13.691 1.00 97.19 103 ASN A O 1
ATOM 812 N N . ARG A 1 104 ? 4.748 1.113 -15.760 1.00 98.00 104 ARG A N 1
ATOM 813 C CA . ARG A 1 104 ? 3.832 0.017 -16.126 1.00 98.00 104 ARG A CA 1
ATOM 814 C C . ARG A 1 104 ? 4.036 -1.209 -15.236 1.00 98.00 104 ARG A C 1
ATOM 816 O O . ARG A 1 104 ? 3.066 -1.904 -14.929 1.00 98.00 104 ARG A O 1
ATOM 823 N N . TYR A 1 105 ? 5.283 -1.481 -14.854 1.00 97.94 105 TYR A N 1
ATOM 824 C CA . TYR A 1 105 ? 5.630 -2.548 -13.923 1.00 97.94 105 TYR A CA 1
ATOM 825 C C . TYR A 1 105 ? 5.041 -2.282 -12.537 1.00 97.94 105 TYR A C 1
ATOM 827 O O . TYR A 1 105 ? 4.286 -3.114 -12.036 1.00 97.94 105 TYR A O 1
ATOM 835 N N . ILE A 1 106 ? 5.304 -1.100 -11.970 1.00 97.50 106 ILE A N 1
ATOM 836 C CA . ILE A 1 106 ? 4.824 -0.713 -10.636 1.00 97.50 106 ILE A CA 1
ATOM 837 C C . ILE A 1 106 ? 3.294 -0.734 -10.582 1.00 97.50 106 ILE A C 1
ATOM 839 O O . ILE A 1 106 ? 2.724 -1.357 -9.694 1.00 97.50 106 ILE A O 1
ATOM 843 N N . GLU A 1 107 ? 2.610 -0.136 -11.560 1.00 97.38 107 GLU A N 1
ATOM 844 C CA . GLU A 1 107 ? 1.143 -0.137 -11.611 1.00 97.38 107 GLU A CA 1
ATOM 845 C C . GLU A 1 107 ? 0.559 -1.553 -11.689 1.00 97.38 107 GLU A C 1
ATOM 847 O O . GLU A 1 107 ? -0.485 -1.843 -11.102 1.00 97.38 107 GLU A O 1
ATOM 852 N N . ARG A 1 108 ? 1.208 -2.455 -12.437 1.00 97.88 108 ARG A N 1
ATOM 853 C CA . ARG A 1 108 ? 0.778 -3.854 -12.513 1.00 97.88 108 ARG A CA 1
ATOM 854 C C . ARG A 1 108 ? 0.989 -4.561 -11.179 1.00 97.88 108 ARG A C 1
ATOM 856 O O . ARG A 1 108 ? 0.071 -5.247 -10.742 1.00 97.88 108 ARG A O 1
ATOM 863 N N . ALA A 1 109 ? 2.158 -4.404 -10.566 1.00 97.69 109 ALA A N 1
ATOM 864 C CA . ALA A 1 109 ? 2.478 -5.016 -9.282 1.00 97.69 109 ALA A CA 1
ATOM 865 C C . ALA A 1 109 ? 1.514 -4.539 -8.185 1.00 97.69 109 ALA A C 1
ATOM 867 O O . ALA A 1 109 ? 0.944 -5.358 -7.471 1.00 97.69 109 ALA A O 1
ATOM 868 N N . ASN A 1 110 ? 1.220 -3.238 -8.162 1.00 97.50 110 ASN A N 1
ATOM 869 C CA . ASN A 1 110 ? 0.276 -2.624 -7.238 1.00 97.50 110 ASN A CA 1
ATOM 870 C C . ASN A 1 110 ? -1.143 -3.212 -7.375 1.00 97.50 110 ASN A C 1
ATOM 872 O O . ASN A 1 110 ? -1.738 -3.681 -6.405 1.00 97.50 110 ASN A O 1
ATOM 876 N N . ARG A 1 111 ? -1.666 -3.301 -8.609 1.00 97.81 111 ARG A N 1
ATOM 877 C CA . ARG A 1 111 ? -2.969 -3.946 -8.859 1.00 97.81 111 ARG A CA 1
ATOM 878 C C . ARG A 1 111 ? -2.987 -5.414 -8.441 1.00 97.81 111 ARG A C 1
ATOM 880 O O . ARG A 1 111 ? -3.980 -5.867 -7.879 1.00 97.81 111 ARG A O 1
ATOM 887 N N . LEU A 1 112 ? -1.918 -6.156 -8.739 1.00 97.44 112 LEU A N 1
ATOM 888 C CA . LEU A 1 112 ? -1.823 -7.570 -8.378 1.00 97.44 112 LEU A CA 1
ATOM 889 C C . LEU A 1 112 ? -1.825 -7.753 -6.861 1.00 97.44 112 LEU A C 1
ATOM 891 O O . LEU A 1 112 ? -2.573 -8.593 -6.374 1.00 97.44 112 LEU A O 1
ATOM 895 N N . PHE A 1 113 ? -1.070 -6.938 -6.128 1.00 97.31 113 PHE A N 1
ATOM 896 C CA . PHE A 1 113 ? -1.023 -6.977 -4.671 1.00 97.31 113 PHE A CA 1
ATOM 897 C C . PHE A 1 113 ? -2.407 -6.804 -4.045 1.00 97.31 113 PHE A C 1
ATOM 899 O O . PHE A 1 113 ? -2.868 -7.687 -3.331 1.00 97.31 113 PHE A O 1
ATOM 906 N N . PHE A 1 114 ? -3.129 -5.730 -4.376 1.00 97.25 114 PHE A N 1
ATOM 907 C CA . PHE A 1 114 ? -4.456 -5.506 -3.793 1.00 97.25 114 PHE A CA 1
ATOM 908 C C . PHE A 1 114 ? -5.477 -6.577 -4.206 1.00 97.25 114 PHE A C 1
ATOM 910 O O . PHE A 1 114 ? -6.300 -6.998 -3.389 1.00 97.25 114 PHE A O 1
A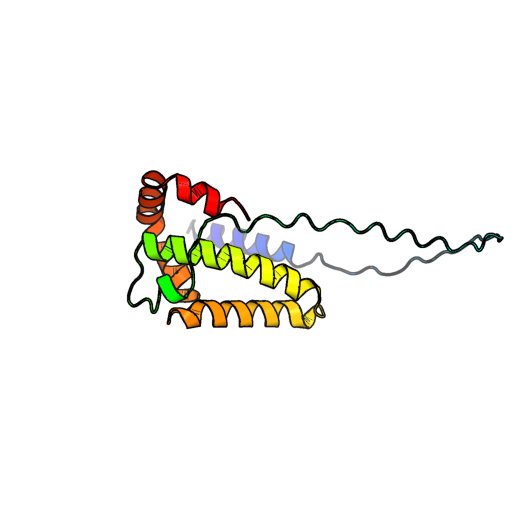TOM 917 N N . SER A 1 115 ? -5.367 -7.105 -5.432 1.00 96.44 115 SER A N 1
ATOM 918 C CA . SER A 1 115 ? -6.256 -8.171 -5.904 1.00 96.44 115 SER A CA 1
ATOM 919 C C . SER A 1 115 ? -6.136 -9.476 -5.109 1.00 96.44 115 SER A C 1
ATOM 921 O O . SER A 1 115 ? -7.110 -10.224 -5.049 1.00 96.44 115 SER A O 1
ATOM 923 N N . GLN A 1 116 ? -4.995 -9.734 -4.455 1.00 96.19 116 GLN A N 1
ATOM 924 C CA . GLN A 1 116 ? -4.818 -10.908 -3.587 1.00 96.19 116 GLN A CA 1
ATOM 925 C C . GLN A 1 116 ? -5.765 -10.882 -2.381 1.00 96.19 116 GLN A C 1
ATOM 927 O O . GLN A 1 116 ? -6.200 -11.933 -1.920 1.00 96.19 116 GLN A O 1
ATOM 932 N N . PHE A 1 117 ? -6.140 -9.686 -1.925 1.00 96.38 117 PHE A N 1
ATOM 933 C CA . PHE A 1 117 ? -7.056 -9.487 -0.805 1.00 96.38 117 PHE A CA 1
ATOM 934 C C . PHE A 1 117 ? -8.500 -9.213 -1.258 1.00 96.38 117 PHE A C 1
ATOM 936 O O . PHE A 1 117 ? -9.366 -8.942 -0.431 1.00 96.38 117 PHE A O 1
ATOM 943 N N . GLY A 1 118 ? -8.785 -9.272 -2.565 1.00 96.50 118 GLY A N 1
ATOM 944 C CA . GLY A 1 118 ? -10.117 -8.992 -3.113 1.00 96.50 118 GLY A CA 1
ATOM 945 C C . GLY A 1 118 ? -10.531 -7.517 -3.075 1.00 96.50 118 GLY A C 1
ATOM 946 O O . GLY A 1 118 ? -11.720 -7.227 -3.171 1.00 96.50 118 GLY A O 1
ATOM 947 N N . ILE A 1 119 ? -9.570 -6.597 -2.960 1.00 97.06 119 ILE A N 1
ATOM 948 C CA . ILE A 1 119 ? -9.794 -5.144 -2.911 1.00 97.06 119 ILE A CA 1
ATOM 949 C C . ILE A 1 119 ? -9.051 -4.433 -4.044 1.00 97.06 119 ILE A C 1
ATOM 951 O O . ILE A 1 119 ? -8.225 -5.014 -4.754 1.00 97.06 119 ILE A O 1
ATOM 955 N N . THR A 1 120 ? -9.328 -3.146 -4.202 1.00 97.75 120 THR A N 1
ATOM 956 C CA . THR A 1 120 ? -8.584 -2.239 -5.073 1.00 97.75 120 THR A CA 1
ATOM 957 C C . THR A 1 120 ? -7.691 -1.297 -4.267 1.00 97.75 120 THR A C 1
ATOM 959 O O . THR A 1 120 ? -7.870 -1.105 -3.064 1.00 97.75 120 THR A O 1
ATOM 962 N N . GLU A 1 121 ? -6.747 -0.647 -4.950 1.00 97.44 121 GLU A N 1
ATOM 963 C CA . GLU A 1 121 ? -5.980 0.460 -4.365 1.00 97.44 121 GLU A CA 1
ATOM 964 C C . GLU A 1 121 ? -6.901 1.587 -3.874 1.00 97.44 121 GLU A C 1
ATOM 966 O O . GLU A 1 121 ? -6.649 2.187 -2.832 1.00 97.44 121 GLU A O 1
ATOM 971 N N . GLN A 1 122 ? -7.997 1.847 -4.591 1.00 97.94 122 GLN A N 1
ATOM 972 C CA . GLN A 1 122 ? -8.946 2.891 -4.223 1.00 97.94 122 GLN A CA 1
ATOM 973 C C . GLN A 1 122 ? -9.622 2.588 -2.880 1.00 97.94 122 GLN A C 1
ATOM 975 O O . GLN A 1 122 ? -9.692 3.480 -2.040 1.00 97.94 122 GLN A O 1
ATOM 980 N N . ASP A 1 123 ? -10.038 1.340 -2.639 1.00 97.88 123 ASP A N 1
ATOM 981 C CA . ASP A 1 123 ? -10.649 0.934 -1.362 1.00 97.88 123 ASP A CA 1
ATOM 982 C C . ASP A 1 123 ? -9.682 1.159 -0.189 1.00 97.88 123 ASP A C 1
ATOM 984 O O . ASP A 1 123 ? -10.057 1.681 0.864 1.00 97.88 123 ASP A O 1
ATOM 988 N N . TYR A 1 124 ? -8.411 0.799 -0.390 1.00 97.94 124 TYR A N 1
ATOM 989 C CA . TYR A 1 124 ? -7.342 1.014 0.582 1.00 97.94 124 TYR A CA 1
ATOM 990 C C . TYR A 1 124 ? -7.124 2.512 0.868 1.00 97.94 124 TYR A C 1
ATOM 992 O O . TYR A 1 124 ? -7.083 2.932 2.029 1.00 97.94 124 TYR A O 1
ATOM 1000 N N . LEU A 1 125 ? -7.034 3.342 -0.176 1.00 97.75 125 LEU A N 1
ATOM 1001 C CA . LEU A 1 125 ? -6.848 4.788 -0.032 1.00 97.75 125 LEU A CA 1
ATOM 1002 C C . LEU A 1 125 ? -8.044 5.453 0.657 1.00 97.75 125 LEU A C 1
ATOM 1004 O O . LEU A 1 125 ? -7.848 6.254 1.574 1.00 97.75 125 LEU A O 1
ATOM 1008 N N . GLU A 1 126 ? -9.269 5.103 0.268 1.00 98.19 126 GLU A N 1
ATOM 1009 C CA . GLU A 1 126 ? -10.492 5.631 0.876 1.00 98.19 126 GLU A CA 1
ATOM 1010 C C . GLU A 1 126 ? -10.582 5.289 2.359 1.00 98.19 126 GLU A C 1
ATOM 1012 O O . GLU A 1 126 ? -10.936 6.152 3.166 1.00 98.19 126 GLU A O 1
ATOM 1017 N N . TYR A 1 127 ? -10.217 4.064 2.747 1.00 98.12 127 TYR A N 1
ATOM 1018 C CA . TYR A 1 127 ? -10.187 3.705 4.159 1.00 98.12 127 TYR A CA 1
ATOM 1019 C C . TYR A 1 127 ? -9.199 4.584 4.935 1.00 98.12 127 TYR A C 1
ATOM 1021 O O . TYR A 1 127 ? -9.567 5.144 5.969 1.00 98.12 127 TYR A O 1
ATOM 1029 N N . SER A 1 128 ? -7.984 4.782 4.412 1.00 96.75 128 SER A N 1
ATOM 1030 C CA . SER A 1 128 ? -6.962 5.607 5.070 1.00 96.75 128 SER A CA 1
ATOM 1031 C C . SER A 1 128 ? -7.402 7.062 5.275 1.00 96.75 128 SER A C 1
ATOM 1033 O O . SER A 1 128 ? -7.163 7.645 6.330 1.00 96.75 128 SER A O 1
ATOM 1035 N N . GLN A 1 129 ? -8.094 7.638 4.288 1.00 97.50 129 GLN A N 1
ATOM 1036 C CA . GLN A 1 129 ? -8.534 9.033 4.309 1.00 97.50 129 GLN A CA 1
ATOM 1037 C C . GLN A 1 129 ? -9.719 9.251 5.251 1.00 97.50 129 GLN A C 1
ATOM 1039 O O . GLN A 1 129 ? -9.804 10.290 5.905 1.00 97.50 129 GLN A O 1
ATOM 1044 N N . ASN A 1 130 ? -10.623 8.275 5.335 1.00 98.19 130 ASN A N 1
ATOM 1045 C CA . ASN A 1 130 ? -11.857 8.400 6.107 1.00 98.19 130 ASN A CA 1
ATOM 1046 C C . ASN A 1 130 ? -11.717 7.969 7.575 1.00 98.19 130 ASN A C 1
ATOM 1048 O O . ASN A 1 130 ? -12.602 8.272 8.371 1.00 98.19 130 ASN A O 1
ATOM 1052 N N . ASN A 1 131 ? -10.629 7.284 7.949 1.00 98.00 131 ASN A N 1
ATOM 1053 C CA . ASN A 1 131 ? -10.465 6.683 9.280 1.00 98.00 131 ASN A CA 1
ATOM 1054 C C . ASN A 1 131 ? -9.178 7.133 9.993 1.00 98.00 131 ASN A C 1
ATOM 1056 O O . ASN A 1 131 ? -8.672 6.427 10.859 1.00 98.00 131 ASN A O 1
ATOM 1060 N N . VAL A 1 132 ? -8.646 8.317 9.662 1.00 96.56 132 VAL A N 1
ATOM 1061 C CA . VAL A 1 132 ? -7.382 8.842 10.224 1.00 96.56 132 VAL A CA 1
ATOM 1062 C C . VAL A 1 132 ? -7.366 8.822 11.759 1.00 96.56 132 VAL A C 1
ATOM 1064 O O . VAL A 1 132 ? -6.394 8.361 12.352 1.00 96.56 132 VAL A O 1
ATOM 1067 N N . ASP A 1 133 ? -8.438 9.274 12.413 1.00 97.69 133 ASP A N 1
ATOM 1068 C CA . ASP A 1 133 ? -8.510 9.314 13.882 1.00 97.69 133 ASP A CA 1
ATOM 1069 C C . ASP A 1 133 ? -8.532 7.913 14.510 1.00 97.69 133 ASP A C 1
ATOM 1071 O O . ASP A 1 133 ? -7.951 7.692 15.574 1.00 97.69 133 ASP A O 1
ATOM 1075 N N . GLU A 1 134 ? -9.200 6.960 13.856 1.00 97.44 134 GLU A N 1
ATOM 1076 C CA . GLU A 1 134 ? -9.261 5.565 14.300 1.00 97.44 134 GLU A CA 1
ATOM 1077 C C . GLU A 1 134 ? -7.894 4.889 14.142 1.00 97.44 134 GLU A C 1
ATOM 1079 O O . GLU A 1 134 ? -7.410 4.245 15.071 1.00 97.44 134 GLU A O 1
ATOM 1084 N N . LEU A 1 135 ? -7.237 5.108 13.001 1.00 97.31 135 LEU A N 1
ATOM 1085 C CA . LEU A 1 135 ? -5.895 4.609 12.718 1.00 97.31 135 LEU A CA 1
ATOM 1086 C C . LEU A 1 135 ? -4.859 5.163 13.697 1.00 97.31 135 LEU A C 1
ATOM 1088 O O . LEU A 1 135 ? -4.036 4.408 14.208 1.00 97.31 135 LEU A O 1
ATOM 1092 N N . ASN A 1 136 ? -4.913 6.462 13.993 1.00 95.69 136 ASN A N 1
ATOM 1093 C CA . ASN A 1 136 ? -4.003 7.076 14.957 1.00 95.69 136 ASN A CA 1
ATOM 1094 C C . ASN A 1 136 ? -4.184 6.475 16.351 1.00 95.69 136 ASN A C 1
ATOM 1096 O O . ASN A 1 136 ? -3.198 6.089 16.971 1.00 95.69 136 ASN A O 1
ATOM 1100 N N . ARG A 1 137 ? -5.431 6.321 16.814 1.00 97.88 137 ARG A N 1
ATOM 1101 C CA . ARG A 1 137 ? -5.716 5.685 18.107 1.00 97.88 137 ARG A CA 1
ATOM 1102 C C . ARG A 1 137 ? -5.198 4.252 18.158 1.00 97.88 137 ARG A C 1
ATOM 1104 O O . ARG A 1 137 ? -4.560 3.872 19.130 1.00 97.88 137 ARG A O 1
ATOM 1111 N N . PHE A 1 138 ? -5.430 3.479 17.101 1.00 97.19 138 PHE A N 1
ATOM 1112 C CA . PHE A 1 138 ? -4.912 2.119 17.009 1.00 97.19 138 PHE A CA 1
ATOM 1113 C C . PHE A 1 138 ? -3.377 2.098 17.109 1.00 97.19 138 PHE A C 1
ATOM 1115 O O . PHE A 1 138 ? -2.813 1.334 17.880 1.00 97.19 138 PHE A O 1
ATOM 1122 N N . LEU A 1 139 ? -2.675 2.986 16.404 1.00 95.19 139 LEU A N 1
ATOM 1123 C CA . LEU A 1 139 ? -1.211 3.055 16.467 1.00 95.19 139 LEU A CA 1
ATOM 1124 C C . LEU A 1 139 ? -0.663 3.581 17.806 1.00 95.19 139 LEU A C 1
ATOM 1126 O O . LEU A 1 139 ? 0.478 3.275 18.152 1.00 95.19 139 LEU A O 1
ATOM 1130 N N . GLU A 1 140 ? -1.443 4.359 18.558 1.00 95.19 140 GLU A N 1
ATOM 1131 C CA . GLU A 1 140 ? -1.118 4.737 19.940 1.00 95.19 140 GLU A CA 1
ATOM 1132 C C . GLU A 1 140 ? -1.240 3.545 20.901 1.00 95.19 140 GLU A C 1
ATOM 1134 O O . GLU A 1 140 ? -0.436 3.423 21.826 1.00 95.19 140 GLU A O 1
ATOM 1139 N N . GLU A 1 141 ? -2.214 2.660 20.672 1.00 96.69 141 GLU A N 1
ATOM 1140 C CA . GLU A 1 141 ? -2.418 1.430 21.449 1.00 96.69 141 GLU A CA 1
ATOM 1141 C C . GLU A 1 141 ? -1.369 0.348 21.131 1.00 96.69 141 GLU A C 1
ATOM 1143 O O . GLU A 1 141 ? -0.982 -0.399 22.030 1.00 96.69 141 GLU A O 1
ATOM 1148 N N . TYR A 1 142 ? -0.866 0.312 19.891 1.00 94.38 142 TYR A N 1
ATOM 1149 C CA . TYR A 1 142 ? 0.113 -0.668 19.393 1.00 94.38 142 TYR A CA 1
ATOM 1150 C C . TYR A 1 142 ? 1.394 0.010 18.859 1.00 94.38 142 TYR A C 1
ATOM 1152 O O . TYR A 1 142 ? 1.683 -0.024 17.653 1.00 94.38 142 TYR A O 1
ATOM 1160 N N . PRO A 1 143 ? 2.193 0.666 19.725 1.00 91.94 143 PRO A N 1
ATOM 1161 C CA . PRO A 1 143 ? 3.340 1.473 19.307 1.00 91.94 143 PRO A CA 1
ATOM 1162 C C . PRO A 1 143 ? 4.461 0.665 18.633 1.00 91.94 143 PRO A C 1
ATOM 1164 O O . PRO A 1 143 ? 5.250 1.226 17.870 1.00 91.94 143 PRO A O 1
ATOM 1167 N N . GLU A 1 144 ? 4.551 -0.644 18.865 1.00 89.19 144 GLU A N 1
ATOM 1168 C CA . GLU A 1 144 ? 5.494 -1.539 18.191 1.00 89.19 144 GLU A CA 1
ATOM 1169 C C . GLU A 1 144 ? 5.280 -1.579 16.671 1.00 89.19 144 GLU A C 1
ATOM 1171 O O . GLU A 1 144 ? 6.252 -1.691 15.917 1.00 89.19 144 GLU A O 1
ATOM 1176 N N . LEU A 1 145 ? 4.044 -1.384 16.197 1.00 87.94 145 LEU A N 1
ATOM 1177 C CA . LEU A 1 145 ? 3.719 -1.348 14.768 1.00 87.94 145 LEU A CA 1
ATOM 1178 C C . LEU A 1 145 ? 4.304 -0.108 14.078 1.00 87.94 145 LEU A C 1
ATOM 1180 O O . LEU A 1 145 ? 4.645 -0.158 12.895 1.00 87.94 145 LEU A O 1
ATOM 1184 N N . LEU A 1 146 ? 4.525 0.989 14.815 1.00 86.50 146 LEU A N 1
ATOM 1185 C CA . LEU A 1 146 ? 5.172 2.188 14.272 1.00 86.50 146 LEU A CA 1
ATOM 1186 C C . LEU A 1 146 ? 6.607 1.914 13.816 1.00 86.50 146 LEU A C 1
ATOM 1188 O O . LEU A 1 146 ? 7.079 2.555 12.877 1.00 86.50 146 LEU A O 1
ATOM 1192 N N . SER A 1 147 ? 7.313 0.988 14.470 1.00 85.00 147 SER A N 1
ATOM 1193 C CA . SER A 1 147 ? 8.671 0.613 14.064 1.00 85.00 147 SER A CA 1
ATOM 1194 C C . SER A 1 147 ? 8.668 -0.096 12.707 1.00 85.00 147 SER A C 1
ATOM 1196 O O . SER A 1 147 ? 9.451 0.259 11.827 1.00 85.00 147 SER A O 1
ATOM 1198 N N . GLN A 1 148 ? 7.705 -0.995 12.492 1.00 84.44 148 GLN A N 1
ATOM 1199 C CA . GLN A 1 148 ? 7.524 -1.734 11.241 1.00 84.44 148 GLN A CA 1
ATOM 1200 C C . GLN A 1 148 ? 7.103 -0.801 10.102 1.00 84.44 148 GLN A C 1
ATOM 1202 O O . GLN A 1 148 ? 7.609 -0.892 8.985 1.00 84.44 148 GLN A O 1
ATOM 1207 N N . LEU A 1 149 ? 6.245 0.178 10.402 1.00 84.44 149 LEU A N 1
ATOM 1208 C CA . LEU A 1 149 ? 5.844 1.203 9.442 1.00 84.44 149 LEU A CA 1
ATOM 1209 C C . LEU A 1 149 ? 6.981 2.170 9.082 1.00 84.44 149 LEU A C 1
ATOM 1211 O O . LEU A 1 149 ? 6.951 2.744 7.995 1.00 84.44 149 LEU A O 1
ATOM 1215 N N . LYS A 1 150 ? 7.987 2.366 9.941 1.00 81.00 150 LYS A N 1
ATOM 1216 C CA . LYS A 1 150 ? 9.142 3.247 9.673 1.00 81.00 150 LYS A CA 1
ATOM 1217 C C . LYS A 1 150 ? 10.343 2.524 9.049 1.00 81.00 150 LYS A C 1
ATOM 1219 O O . LYS A 1 150 ? 11.161 3.189 8.427 1.00 81.00 150 LYS A O 1
ATOM 1224 N N . GLY A 1 151 ? 10.455 1.209 9.232 1.00 62.84 151 GLY A N 1
ATOM 1225 C CA . GLY A 1 151 ? 11.691 0.434 9.062 1.00 62.84 151 GLY A CA 1
ATOM 1226 C C . GLY A 1 151 ? 12.085 -0.022 7.651 1.00 62.84 151 GLY A C 1
ATOM 1227 O O . GLY A 1 151 ? 12.948 -0.889 7.549 1.00 62.84 151 GLY A O 1
ATOM 1228 N N . TYR A 1 152 ? 11.501 0.527 6.584 1.00 51.59 152 TYR A N 1
ATOM 1229 C CA . TYR A 1 152 ? 11.799 0.141 5.195 1.00 51.59 152 TYR A CA 1
ATOM 1230 C C . TYR A 1 152 ? 11.849 1.354 4.276 1.00 51.59 152 TYR A C 1
ATOM 1232 O O . TYR A 1 152 ? 10.914 2.193 4.382 1.00 51.59 152 TYR A O 1
#

Radius of gyration: 26.01 Å; chains: 1; bounding box: 70×60×49 Å

Secondary structure (DSSP, 8-state):
--HHHHHHHHHHHHGGGGS-------------------------------------S----HHHH---SS--HHHHHHHHHHHHHHHHHHHHHHTTS-HHHHHHHHHHHHHHHHHHTT--HHHHHHHHHH-HHHHHHHHHH-THHHHHHH--

Foldseek 3Di:
DVVVVVVVVVVVVVVVVPPPDDDDDDDDDDDDDDDDDDDDDDDDPPPPPPPPPPPDDPDDDLVVLAADPDDDLVSLLSLLLVCVVVLVVLQVVLVVDPPVCSVVSSVVSQQVSQVSRVHHPVNSVVCCVVCVVVNVVVCVVVVVSVCSNVPD

Sequence (152 aa):
MKTIATVIIIFSLFLIFLVSCGKNKKGVEETTRPEEKGAELTTKEEVVEGESVSESETGYNVEDIGTIERFTPEIFVQVTILYKKESSKWIKESGLLPADEQNRYIERANRLFFSQFGITEQDYLEYSQNNVDELNRFLEEYPELLSQLKGY